Protein AF-A0A2M7KFB4-F1 (afdb_monomer)

Structure (mmCIF, N/CA/C/O backbone):
data_AF-A0A2M7KFB4-F1
#
_entry.id   AF-A0A2M7KFB4-F1
#
loop_
_atom_site.group_PDB
_atom_site.id
_atom_site.type_symbol
_atom_site.label_atom_id
_atom_site.label_alt_id
_atom_site.label_comp_id
_atom_site.label_asym_id
_atom_site.label_entity_id
_atom_site.label_seq_id
_atom_site.pdbx_PDB_ins_code
_atom_site.Cartn_x
_atom_site.Cartn_y
_atom_site.Cartn_z
_atom_site.occupancy
_atom_site.B_iso_or_equiv
_atom_site.auth_seq_id
_atom_site.auth_comp_id
_atom_site.auth_asym_id
_atom_site.auth_atom_id
_atom_site.pdbx_PDB_model_num
ATOM 1 N N . MET A 1 1 ? 23.488 -7.574 -84.922 1.00 39.25 1 MET A N 1
ATOM 2 C CA . MET A 1 1 ? 24.518 -6.677 -84.349 1.00 39.25 1 MET A CA 1
ATOM 3 C C . MET A 1 1 ? 23.983 -6.113 -83.039 1.00 39.25 1 MET A C 1
ATOM 5 O O . MET A 1 1 ? 22.774 -6.057 -82.878 1.00 39.25 1 MET A O 1
ATOM 9 N N . ARG A 1 2 ? 24.896 -5.871 -82.094 1.00 36.84 2 ARG A N 1
ATOM 10 C CA . ARG A 1 2 ? 24.745 -5.780 -80.625 1.00 36.84 2 ARG A CA 1
ATOM 11 C C . ARG A 1 2 ? 23.885 -4.587 -80.102 1.00 36.84 2 ARG A C 1
ATOM 13 O O . ARG A 1 2 ? 23.524 -3.730 -80.897 1.00 36.84 2 ARG A O 1
ATOM 20 N N . PRO A 1 3 ? 23.528 -4.590 -78.795 1.00 57.94 3 PRO A N 1
ATOM 21 C CA . PRO A 1 3 ? 22.235 -4.207 -78.200 1.00 57.94 3 PRO A CA 1
ATOM 22 C C . PRO A 1 3 ? 22.237 -2.822 -77.529 1.00 57.94 3 PRO A C 1
ATOM 24 O O . PRO A 1 3 ? 23.310 -2.266 -77.344 1.00 57.94 3 PRO A O 1
ATOM 27 N N . PHE A 1 4 ? 21.085 -2.351 -77.024 1.00 38.72 4 PHE A N 1
ATOM 28 C CA . PHE A 1 4 ? 21.050 -1.460 -75.850 1.00 38.72 4 PHE A CA 1
ATOM 29 C C . PHE A 1 4 ? 19.809 -1.691 -74.957 1.00 38.72 4 PHE A C 1
ATOM 31 O O . PHE A 1 4 ? 18.685 -1.603 -75.451 1.00 38.72 4 PHE A O 1
ATOM 38 N N . PRO A 1 5 ? 20.002 -1.987 -73.655 1.00 57.09 5 PRO A N 1
ATOM 39 C CA . PRO A 1 5 ? 18.957 -2.085 -72.638 1.00 57.09 5 PRO A CA 1
ATOM 40 C C . PRO A 1 5 ? 18.871 -0.790 -71.809 1.00 57.09 5 PRO A C 1
ATOM 42 O O . PRO A 1 5 ? 19.893 -0.160 -71.563 1.00 57.09 5 PRO A O 1
ATOM 45 N N . LEU A 1 6 ? 17.692 -0.427 -71.302 1.00 44.94 6 LEU A N 1
ATOM 46 C CA . LEU A 1 6 ? 17.546 0.460 -70.136 1.00 44.94 6 LEU A CA 1
ATOM 47 C C . LEU A 1 6 ? 16.226 0.099 -69.446 1.00 44.94 6 LEU A C 1
ATOM 49 O O . LEU A 1 6 ? 15.142 0.362 -69.947 1.00 44.94 6 LEU A O 1
ATOM 53 N N . ALA A 1 7 ? 16.311 -0.785 -68.455 1.00 45.50 7 ALA A N 1
ATOM 54 C CA . ALA A 1 7 ? 16.366 -0.398 -67.046 1.00 45.50 7 ALA A CA 1
ATOM 55 C C . ALA A 1 7 ? 14.986 0.069 -66.565 1.00 45.50 7 ALA A C 1
ATOM 57 O O . ALA A 1 7 ? 14.693 1.260 -66.499 1.00 45.50 7 ALA A O 1
ATOM 58 N N . ILE A 1 8 ? 14.147 -0.907 -66.197 1.00 46.84 8 ILE A N 1
ATOM 59 C CA . ILE A 1 8 ? 13.080 -0.667 -65.227 1.00 46.84 8 ILE A CA 1
ATOM 60 C C . ILE A 1 8 ? 13.803 -0.203 -63.966 1.00 46.84 8 ILE A C 1
ATOM 62 O O . ILE A 1 8 ? 14.454 -0.991 -63.280 1.00 46.84 8 ILE A O 1
ATOM 66 N N . LEU A 1 9 ? 13.768 1.107 -63.746 1.00 43.25 9 LEU A N 1
ATOM 67 C CA . LEU A 1 9 ? 14.266 1.760 -62.554 1.00 43.25 9 LEU A CA 1
ATOM 68 C C . LEU A 1 9 ? 13.443 1.218 -61.386 1.00 43.25 9 LEU A C 1
ATOM 70 O O . LEU A 1 9 ? 12.330 1.671 -61.123 1.00 43.25 9 LEU A O 1
ATOM 74 N N . GLY A 1 10 ? 13.976 0.188 -60.731 1.00 46.84 10 GLY A N 1
ATOM 75 C CA . GLY A 1 10 ? 13.495 -0.261 -59.441 1.00 46.84 10 GLY A CA 1
ATOM 76 C C . GLY A 1 10 ? 13.635 0.906 -58.481 1.00 46.84 10 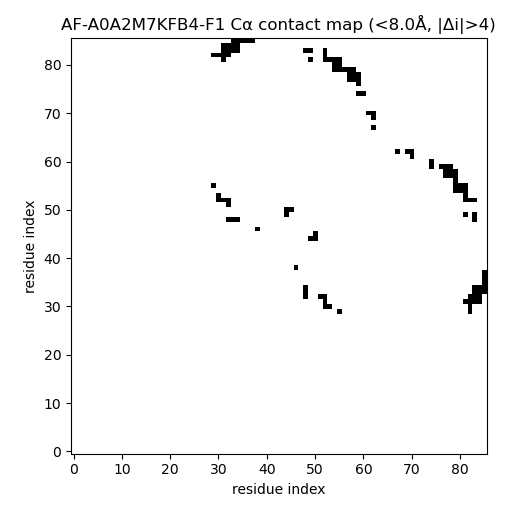GLY A C 1
ATOM 77 O O . GLY A 1 10 ? 14.735 1.202 -58.019 1.00 46.84 10 GLY A O 1
ATOM 78 N N . TYR A 1 11 ? 12.525 1.585 -58.201 1.00 46.66 11 TYR A N 1
ATOM 79 C CA . TYR A 1 11 ? 12.442 2.481 -57.062 1.00 46.66 11 TYR A CA 1
ATOM 80 C C . TYR A 1 11 ? 12.422 1.592 -55.819 1.00 46.66 11 TYR A C 1
ATOM 82 O O . TYR A 1 11 ? 11.379 1.201 -55.298 1.00 46.66 11 TYR A O 1
ATOM 90 N N . LEU A 1 12 ? 13.620 1.180 -55.413 1.00 45.31 12 LEU A N 1
ATOM 91 C CA . LEU A 1 12 ? 13.878 0.559 -54.133 1.00 45.31 12 LEU A CA 1
ATOM 92 C C . LEU A 1 12 ? 13.616 1.664 -53.111 1.00 45.31 12 LEU A C 1
ATOM 94 O O . LEU A 1 12 ? 14.454 2.538 -52.900 1.00 45.31 12 LEU A O 1
ATOM 98 N N . LEU A 1 13 ? 12.397 1.688 -52.568 1.00 57.09 13 LEU A N 1
ATOM 99 C CA . LEU A 1 13 ? 12.068 2.496 -51.402 1.00 57.09 13 LEU A CA 1
ATOM 100 C C . LEU A 1 13 ? 13.167 2.225 -50.363 1.00 57.09 13 LEU A C 1
ATOM 102 O O . LEU A 1 13 ? 13.334 1.061 -49.983 1.00 57.09 13 LEU A O 1
ATOM 106 N N . PRO A 1 14 ? 13.960 3.231 -49.946 1.00 52.69 14 PRO A N 1
ATOM 107 C CA . PRO A 1 14 ? 14.920 3.029 -48.877 1.00 52.69 14 PRO A CA 1
ATOM 108 C C . PRO A 1 14 ? 14.136 2.523 -47.670 1.00 52.69 14 PRO A C 1
ATOM 110 O O . PRO A 1 14 ? 13.151 3.138 -47.256 1.00 52.69 14 PRO A O 1
ATOM 113 N N . GLY A 1 15 ? 14.523 1.330 -47.213 1.00 53.25 15 GLY A N 1
ATOM 114 C CA . GLY A 1 15 ? 13.789 0.543 -46.239 1.00 53.25 15 GLY A CA 1
ATOM 115 C C . GLY A 1 15 ? 13.333 1.396 -45.066 1.00 53.25 15 GLY A C 1
ATOM 116 O O . GLY A 1 15 ? 14.134 2.090 -44.440 1.00 53.25 15 GLY A O 1
ATOM 117 N N . ALA A 1 16 ? 12.038 1.323 -44.767 1.00 61.06 16 ALA A N 1
ATOM 118 C CA . ALA A 1 16 ? 11.532 1.755 -43.483 1.00 61.06 16 ALA A CA 1
ATOM 119 C C . ALA A 1 16 ? 12.286 0.953 -42.416 1.00 61.06 16 ALA A C 1
ATOM 121 O O . ALA A 1 16 ? 12.056 -0.244 -42.234 1.00 61.06 16 ALA A O 1
ATOM 122 N N . VAL A 1 17 ? 13.249 1.598 -41.762 1.00 62.59 17 VAL A N 1
ATOM 123 C CA . VAL A 1 17 ? 13.894 1.057 -40.574 1.00 62.59 17 VAL A CA 1
ATOM 124 C C . VAL A 1 17 ? 12.824 1.083 -39.492 1.00 62.59 17 VAL A C 1
ATOM 126 O O . VAL A 1 17 ? 12.575 2.112 -38.868 1.00 62.59 17 VAL A O 1
ATOM 129 N N . PHE A 1 18 ? 12.136 -0.041 -39.311 1.00 61.47 18 PHE A N 1
ATOM 130 C CA . PHE A 1 18 ? 11.302 -0.267 -38.140 1.00 61.47 18 PHE A CA 1
ATOM 131 C C . PHE A 1 18 ? 12.247 -0.397 -36.943 1.00 61.47 18 PHE A C 1
ATOM 133 O O . PHE A 1 18 ? 12.787 -1.467 -36.671 1.00 61.47 18 PHE A O 1
ATOM 140 N N . GLY A 1 19 ? 12.520 0.724 -36.272 1.00 66.38 19 GLY A N 1
ATOM 141 C CA . GLY A 1 19 ? 13.184 0.706 -34.973 1.00 66.38 19 GLY A CA 1
ATOM 142 C C . GLY A 1 19 ? 12.345 -0.088 -33.963 1.00 66.38 19 GLY A C 1
ATOM 143 O O . GLY A 1 19 ? 11.124 -0.181 -34.127 1.00 66.38 19 GLY A O 1
ATOM 144 N N . PRO A 1 20 ? 12.962 -0.682 -32.929 1.00 67.31 20 PRO A N 1
ATOM 145 C CA . PRO A 1 20 ? 12.213 -1.404 -31.912 1.00 67.31 20 PRO A CA 1
ATOM 146 C C . PRO A 1 20 ? 11.210 -0.450 -31.262 1.00 67.31 20 PRO A C 1
ATOM 148 O O . PRO A 1 20 ? 11.581 0.618 -30.775 1.00 67.31 20 PRO A O 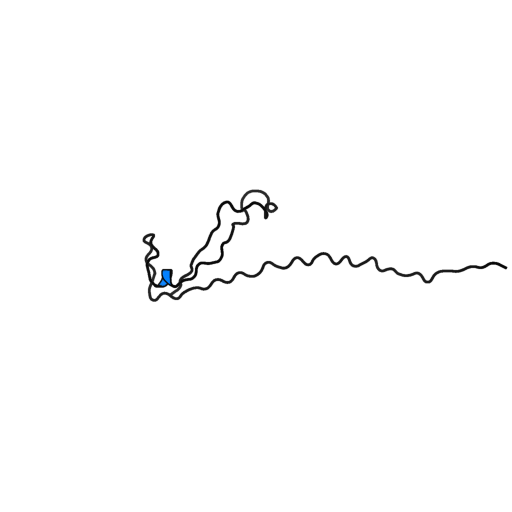1
ATOM 151 N N . ALA A 1 21 ? 9.934 -0.834 -31.262 1.00 68.38 21 ALA A N 1
ATOM 152 C CA . ALA A 1 21 ? 8.919 -0.126 -30.505 1.00 68.38 21 ALA A CA 1
ATOM 153 C C . ALA A 1 21 ? 9.287 -0.225 -29.021 1.00 68.38 21 ALA A C 1
ATOM 155 O O . ALA A 1 21 ? 9.241 -1.305 -28.429 1.00 68.38 21 ALA A O 1
ATOM 156 N N . THR A 1 22 ? 9.687 0.891 -28.419 1.00 66.06 22 THR A N 1
ATOM 157 C CA . THR A 1 22 ? 9.867 0.983 -26.974 1.00 66.06 22 THR A CA 1
ATOM 158 C C . THR A 1 22 ? 8.499 0.800 -26.331 1.00 66.06 22 THR A C 1
ATOM 160 O O . THR A 1 22 ? 7.643 1.682 -26.396 1.00 66.06 22 THR A O 1
ATOM 163 N N . ALA A 1 23 ? 8.268 -0.380 -25.753 1.00 69.56 23 ALA A N 1
ATOM 164 C CA . ALA A 1 23 ? 7.053 -0.655 -25.005 1.00 69.56 23 ALA A CA 1
ATOM 165 C C . ALA A 1 23 ? 6.920 0.383 -23.884 1.00 69.56 23 ALA A C 1
ATOM 167 O O . ALA A 1 23 ? 7.850 0.585 -23.097 1.00 69.56 23 ALA A O 1
ATOM 168 N N . ALA A 1 24 ? 5.771 1.057 -23.832 1.00 71.25 24 ALA A N 1
ATOM 169 C CA . ALA A 1 24 ? 5.480 1.987 -22.756 1.00 71.25 24 ALA A CA 1
ATOM 170 C C . ALA A 1 24 ? 5.551 1.248 -21.406 1.00 71.25 24 ALA A C 1
ATOM 172 O O . ALA A 1 24 ? 5.125 0.090 -21.320 1.00 71.25 24 ALA A O 1
ATOM 173 N N . PRO A 1 25 ? 6.080 1.888 -20.348 1.00 66.75 25 PRO A N 1
ATOM 174 C CA . PRO A 1 25 ? 6.121 1.275 -19.030 1.00 66.75 25 PRO A CA 1
ATOM 175 C C . PRO A 1 25 ? 4.704 0.910 -18.583 1.00 66.75 25 PRO A C 1
ATOM 177 O O . PRO A 1 25 ? 3.780 1.719 -18.678 1.00 66.75 25 PRO A O 1
ATOM 180 N N . ALA A 1 26 ? 4.535 -0.322 -18.099 1.00 72.88 26 ALA A N 1
ATOM 181 C CA . ALA A 1 26 ? 3.248 -0.796 -17.611 1.00 72.88 26 ALA A CA 1
ATOM 182 C C . ALA A 1 26 ? 2.758 0.089 -16.454 1.00 72.88 26 ALA A C 1
ATOM 184 O O . ALA A 1 26 ? 3.509 0.381 -15.516 1.00 72.88 26 ALA A O 1
ATOM 185 N N . ALA A 1 27 ? 1.487 0.492 -16.511 1.00 73.50 27 ALA A N 1
ATOM 186 C CA . ALA A 1 27 ? 0.848 1.189 -15.406 1.00 73.50 27 ALA A CA 1
ATOM 187 C C . ALA A 1 27 ? 0.865 0.288 -14.162 1.00 73.50 27 ALA A C 1
ATOM 189 O O . ALA A 1 27 ? 0.476 -0.879 -14.221 1.00 73.50 27 ALA A O 1
ATOM 190 N N . ARG A 1 28 ? 1.331 0.825 -13.030 1.00 75.25 28 ARG A N 1
ATOM 191 C CA . ARG A 1 28 ? 1.276 0.119 -11.747 1.00 75.25 28 ARG A CA 1
ATOM 192 C C . ARG A 1 28 ? -0.039 0.445 -11.056 1.00 75.25 28 ARG A C 1
ATOM 194 O O . ARG A 1 28 ? -0.361 1.613 -10.862 1.00 75.25 28 ARG A O 1
ATOM 201 N N . THR A 1 29 ? -0.767 -0.589 -10.656 1.00 82.19 29 THR A N 1
ATOM 202 C CA . THR A 1 29 ? -1.992 -0.463 -9.861 1.00 82.19 29 THR A CA 1
ATOM 203 C C . THR A 1 29 ? -1.722 -0.950 -8.444 1.00 82.19 29 THR A C 1
ATOM 205 O O . THR A 1 29 ? -1.057 -1.968 -8.254 1.00 82.19 29 THR A O 1
ATOM 208 N N . THR A 1 30 ? -2.257 -0.236 -7.454 1.00 87.06 30 THR A N 1
ATOM 209 C CA . THR A 1 30 ? -2.173 -0.612 -6.039 1.00 87.06 30 THR A CA 1
ATOM 210 C C . THR A 1 30 ? -3.577 -0.730 -5.464 1.00 87.06 30 THR A C 1
ATOM 212 O O . THR A 1 30 ? -4.416 0.135 -5.705 1.00 87.06 30 THR A O 1
ATOM 215 N N . ALA A 1 31 ? -3.826 -1.791 -4.699 1.00 89.44 31 ALA A N 1
ATOM 216 C CA . ALA A 1 31 ? -5.073 -1.968 -3.968 1.00 89.44 31 ALA A CA 1
ATOM 217 C C . ALA A 1 31 ? -5.016 -1.230 -2.625 1.00 89.44 31 ALA A C 1
ATOM 219 O O . ALA A 1 31 ? -4.021 -1.320 -1.904 1.00 89.44 31 ALA A O 1
ATOM 220 N N . ALA A 1 32 ? -6.097 -0.528 -2.297 1.00 91.69 32 ALA A N 1
ATOM 221 C CA . ALA A 1 32 ? -6.310 0.083 -0.994 1.00 91.69 32 ALA A CA 1
ATOM 222 C C . ALA A 1 32 ? -7.295 -0.769 -0.191 1.00 91.69 32 ALA A C 1
ATOM 224 O O . ALA A 1 32 ? -8.287 -1.236 -0.750 1.00 91.69 32 ALA A O 1
ATOM 225 N N . VAL A 1 33 ? -7.041 -0.961 1.103 1.00 93.69 33 VAL A N 1
ATOM 226 C CA . VAL A 1 33 ? -7.995 -1.632 1.997 1.00 93.69 33 VAL A CA 1
ATOM 227 C C . VAL A 1 33 ? -8.787 -0.596 2.778 1.00 93.69 33 VAL A C 1
ATOM 229 O O . VAL A 1 33 ? -8.219 0.350 3.325 1.00 93.69 33 VAL A O 1
ATOM 232 N N . ARG A 1 34 ? -10.108 -0.783 2.828 1.00 93.31 34 ARG A N 1
ATOM 233 C CA . ARG A 1 34 ? -10.987 0.053 3.638 1.00 93.31 34 ARG A CA 1
ATOM 234 C C . ARG A 1 34 ? -10.841 -0.313 5.110 1.00 93.31 34 ARG A C 1
ATOM 236 O O . ARG A 1 34 ? -11.104 -1.453 5.486 1.00 93.31 34 ARG A O 1
ATOM 243 N N . ALA A 1 35 ? -10.466 0.660 5.924 1.00 91.88 35 ALA A N 1
ATOM 244 C CA . ALA A 1 35 ? -10.406 0.542 7.366 1.00 91.88 35 ALA A CA 1
ATOM 245 C C . ALA A 1 35 ? -11.771 0.834 8.001 1.00 91.88 35 ALA A C 1
ATOM 247 O O . ALA A 1 35 ? -12.548 1.645 7.492 1.00 91.88 35 ALA A O 1
ATOM 248 N N . ALA A 1 36 ? -12.074 0.167 9.117 1.00 90.69 36 ALA A N 1
ATOM 249 C CA . ALA A 1 36 ? -13.309 0.420 9.861 1.00 90.69 36 ALA A CA 1
ATOM 250 C C . ALA A 1 36 ? -13.258 1.755 10.627 1.00 90.69 36 ALA A C 1
ATOM 252 O O . ALA A 1 36 ? -14.292 2.379 10.873 1.00 90.69 36 ALA A O 1
ATOM 253 N N . SER A 1 37 ? -12.052 2.196 10.978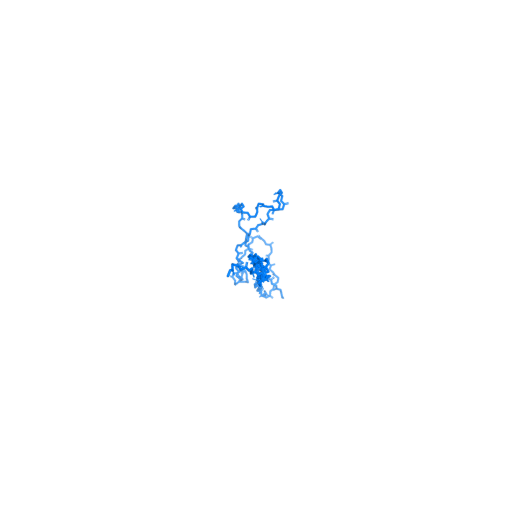 1.00 90.25 37 SER A N 1
ATOM 254 C CA . SER A 1 37 ? -11.759 3.413 11.730 1.00 90.25 37 SER A CA 1
ATOM 255 C C . SER A 1 37 ? -10.394 3.972 11.332 1.00 90.25 37 SER A C 1
ATOM 257 O O . SER A 1 37 ? -9.626 3.321 10.624 1.00 90.25 37 SER A O 1
ATOM 259 N N . ALA A 1 38 ? -10.087 5.196 11.769 1.00 90.19 38 ALA A N 1
ATOM 260 C CA . ALA A 1 38 ? -8.774 5.790 11.530 1.00 90.19 38 ALA A CA 1
ATOM 261 C C . ALA A 1 38 ? -7.660 4.912 12.140 1.00 90.19 38 ALA A C 1
ATOM 263 O O . ALA A 1 38 ? -7.825 4.461 13.275 1.00 90.19 38 ALA A O 1
ATOM 264 N N . PR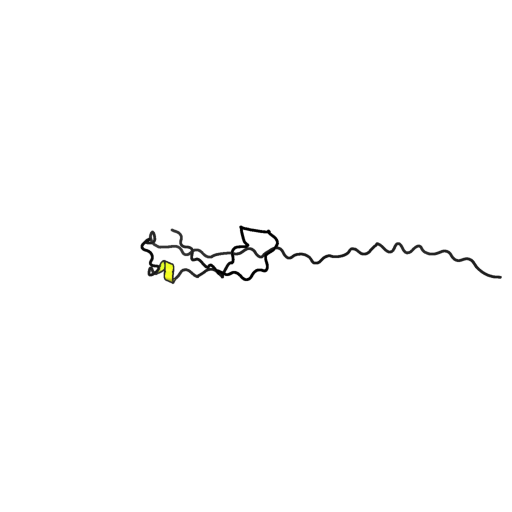O A 1 39 ? -6.550 4.671 11.415 1.00 87.94 39 PRO A N 1
ATOM 265 C CA . PRO A 1 39 ? -5.431 3.902 11.946 1.00 87.94 39 PRO A CA 1
ATOM 266 C C . PRO A 1 39 ? -4.697 4.682 13.042 1.00 87.94 39 PRO A C 1
ATOM 268 O O . PRO A 1 39 ? -4.649 5.917 13.012 1.00 87.94 39 PRO A O 1
ATOM 271 N N . THR A 1 40 ? -4.076 3.964 13.975 1.00 90.75 40 THR A N 1
ATOM 272 C CA . THR A 1 40 ? -3.190 4.570 14.973 1.00 90.75 40 THR A CA 1
ATOM 273 C C . THR A 1 40 ? -1.818 4.817 14.347 1.00 90.75 40 THR A C 1
ATOM 275 O O . THR A 1 40 ? -1.315 3.997 13.586 1.00 90.75 40 THR A O 1
ATOM 278 N N . ILE A 1 41 ? -1.192 5.960 14.645 1.00 90.88 41 ILE A N 1
ATOM 279 C CA . ILE A 1 41 ? 0.168 6.282 14.185 1.00 90.88 41 ILE A CA 1
ATOM 280 C C . ILE A 1 41 ? 1.110 6.260 15.393 1.00 90.88 41 ILE A C 1
ATOM 282 O O . ILE A 1 41 ? 1.486 7.303 15.923 1.00 90.88 41 ILE A O 1
ATOM 286 N N . ASP A 1 42 ? 1.458 5.061 15.858 1.00 93.25 42 ASP A N 1
ATOM 287 C CA . ASP A 1 42 ? 2.355 4.826 17.004 1.00 93.25 42 ASP A CA 1
ATOM 288 C C . ASP A 1 42 ? 3.661 4.100 16.615 1.00 93.25 42 ASP A C 1
ATOM 290 O O . ASP A 1 42 ? 4.481 3.764 17.470 1.00 93.25 42 ASP A O 1
ATOM 294 N N . GLY A 1 43 ? 3.869 3.877 15.312 1.00 91.62 43 GLY A N 1
ATOM 295 C CA . GLY A 1 43 ? 5.020 3.158 14.765 1.00 91.62 43 GLY A CA 1
ATOM 296 C C . GLY A 1 43 ? 4.824 1.644 14.657 1.00 91.62 43 GLY A C 1
ATOM 297 O O . GLY A 1 43 ? 5.761 0.951 14.254 1.00 91.62 43 GLY A O 1
ATOM 298 N N . LYS A 1 44 ? 3.635 1.127 14.980 1.00 90.56 44 LYS A N 1
ATOM 299 C CA . LYS A 1 44 ? 3.262 -0.275 14.787 1.00 90.56 44 LYS A CA 1
ATOM 300 C C . LYS A 1 44 ? 2.295 -0.432 13.613 1.00 90.56 44 LYS A C 1
ATOM 302 O O . LYS A 1 44 ? 1.793 0.541 13.061 1.00 90.56 44 LYS A O 1
ATOM 307 N N . LEU A 1 45 ? 2.146 -1.678 13.169 1.00 89.56 45 LEU A N 1
ATOM 308 C CA . LEU A 1 45 ? 1.275 -2.101 12.065 1.00 89.56 45 LEU A CA 1
ATOM 309 C C . LEU A 1 45 ? 0.572 -3.412 12.448 1.00 89.56 45 LEU A C 1
ATOM 311 O O . LEU A 1 45 ? 0.562 -4.375 11.678 1.00 89.56 45 LEU A O 1
ATOM 315 N N . ASP A 1 46 ? 0.100 -3.489 13.686 1.00 86.12 46 ASP A N 1
ATOM 316 C CA . ASP A 1 46 ? -0.526 -4.664 14.288 1.00 86.12 46 ASP A CA 1
ATOM 317 C C . ASP A 1 46 ? -2.045 -4.700 14.094 1.00 86.12 46 ASP A C 1
ATOM 319 O O . ASP A 1 46 ? -2.656 -5.754 14.284 1.00 86.12 46 ASP A O 1
ATOM 323 N N . GLU A 1 47 ? -2.661 -3.602 13.648 1.00 90.00 47 GLU A N 1
ATOM 324 C CA . GLU A 1 47 ? -4.095 -3.586 13.396 1.00 90.00 47 GLU A CA 1
ATOM 325 C C . GLU A 1 47 ? -4.516 -4.582 12.287 1.00 90.00 47 GLU A C 1
ATOM 327 O O . GLU A 1 47 ? -3.776 -4.815 11.314 1.00 90.00 47 GLU A O 1
ATOM 332 N N . PRO A 1 48 ? -5.721 -5.184 12.396 1.00 90.62 48 PRO A N 1
ATOM 333 C CA . PRO A 1 48 ? -6.231 -6.140 11.412 1.00 90.62 48 PRO A CA 1
ATOM 334 C C . PRO A 1 48 ? -6.221 -5.603 9.978 1.00 90.62 48 PRO A C 1
ATOM 336 O O . PRO A 1 48 ? -5.908 -6.338 9.041 1.00 90.62 48 PRO A O 1
ATOM 339 N N . GLU A 1 49 ? -6.512 -4.316 9.800 1.00 91.25 49 GLU A N 1
ATOM 340 C C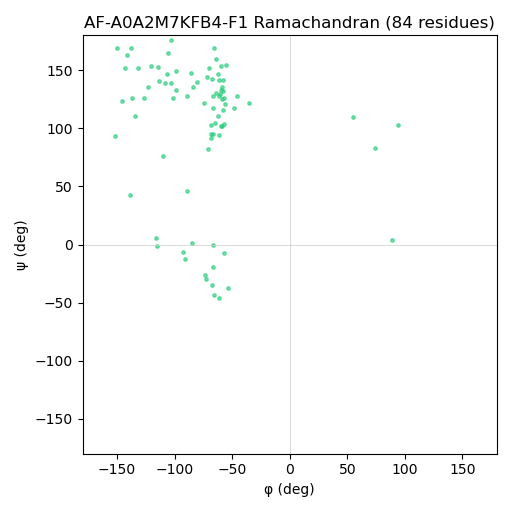A . GLU A 1 49 ? -6.501 -3.617 8.519 1.00 91.25 49 GLU A CA 1
ATOM 341 C C . GLU A 1 49 ? -5.111 -3.632 7.878 1.00 91.25 49 GLU A C 1
ATOM 343 O O . GLU A 1 49 ? -4.972 -3.958 6.695 1.00 91.25 49 GLU A O 1
ATOM 348 N N . TRP A 1 50 ? -4.067 -3.335 8.659 1.00 92.69 50 TRP A N 1
ATOM 349 C CA . TRP A 1 50 ? -2.688 -3.395 8.182 1.00 92.69 50 TRP A CA 1
ATOM 350 C C . TRP A 1 50 ? -2.260 -4.819 7.880 1.00 92.69 50 TRP A C 1
ATOM 352 O O . TRP A 1 50 ? -1.522 -5.029 6.918 1.00 92.69 50 TRP A O 1
ATOM 362 N N . THR A 1 51 ? -2.734 -5.802 8.643 1.00 91.12 51 THR A N 1
ATOM 363 C CA . THR A 1 51 ? -2.471 -7.220 8.371 1.00 91.12 51 THR A CA 1
ATOM 364 C C . THR A 1 51 ? -3.122 -7.665 7.058 1.00 91.12 51 THR A C 1
ATOM 366 O O . THR A 1 51 ? -2.471 -8.322 6.244 1.00 91.12 51 THR A O 1
ATOM 369 N N . ALA A 1 52 ? -4.368 -7.253 6.811 1.00 91.06 52 ALA A N 1
ATOM 370 C CA . ALA A 1 52 ? -5.132 -7.599 5.615 1.00 91.06 52 ALA A CA 1
ATOM 371 C C . ALA A 1 52 ? -4.647 -6.881 4.343 1.00 91.06 52 ALA A C 1
ATOM 373 O O . ALA A 1 52 ? -4.764 -7.424 3.243 1.00 91.06 52 ALA A O 1
ATOM 374 N N . ALA A 1 53 ? -4.096 -5.670 4.468 1.00 92.06 53 ALA A N 1
ATOM 375 C CA . ALA A 1 53 ? -3.615 -4.910 3.321 1.00 92.06 53 ALA A CA 1
ATOM 376 C C . ALA A 1 53 ? -2.395 -5.576 2.654 1.00 92.06 53 ALA A C 1
ATOM 378 O O . ALA A 1 53 ? -1.396 -5.865 3.328 1.00 92.06 53 ALA A O 1
ATOM 379 N N . PRO A 1 54 ? -2.423 -5.802 1.326 1.00 92.62 54 PRO A N 1
ATOM 380 C CA . PRO A 1 54 ? -1.291 -6.380 0.621 1.00 92.62 54 PRO A CA 1
ATOM 381 C C . PRO A 1 54 ? -0.145 -5.371 0.528 1.00 92.62 54 PRO A C 1
ATOM 383 O O . PRO A 1 54 ? -0.353 -4.172 0.337 1.00 92.62 54 PRO A O 1
ATOM 386 N N . TRP A 1 55 ? 1.089 -5.865 0.620 1.00 91.62 55 TRP A N 1
ATOM 387 C CA . TRP A 1 55 ? 2.257 -5.072 0.243 1.00 91.62 55 TRP A CA 1
ATOM 388 C C . TRP A 1 55 ? 2.268 -4.830 -1.264 1.00 91.62 55 TRP A C 1
ATOM 390 O O . TRP A 1 55 ? 1.977 -5.735 -2.048 1.00 91.62 55 TRP A O 1
ATOM 400 N N . THR A 1 56 ? 2.686 -3.638 -1.681 1.00 89.56 56 THR A N 1
ATOM 401 C CA . THR A 1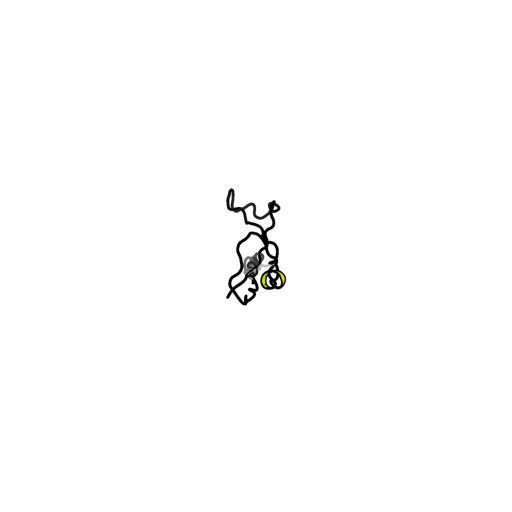 56 ? 3.011 -3.396 -3.085 1.00 89.56 56 THR A CA 1
ATOM 402 C C . THR A 1 56 ? 4.207 -4.235 -3.530 1.00 89.56 56 THR A C 1
ATOM 404 O O . THR A 1 56 ? 5.062 -4.637 -2.731 1.00 89.56 56 THR A O 1
ATOM 407 N N . GLY A 1 57 ? 4.330 -4.419 -4.846 1.00 83.81 57 GLY A N 1
ATOM 408 C CA . GLY A 1 57 ? 5.598 -4.828 -5.441 1.00 83.81 57 GLY A CA 1
ATOM 409 C C . GLY A 1 57 ? 6.723 -3.856 -5.066 1.00 83.81 57 GLY A C 1
ATOM 410 O O . GLY A 1 57 ? 6.475 -2.683 -4.763 1.00 83.81 57 GLY A O 1
ATOM 411 N N . ALA A 1 58 ? 7.960 -4.352 -5.085 1.00 82.06 58 ALA A N 1
ATOM 412 C CA . ALA A 1 58 ? 9.122 -3.504 -4.865 1.00 82.06 58 ALA A CA 1
ATOM 413 C C . ALA A 1 58 ? 9.209 -2.426 -5.958 1.00 82.06 58 ALA A C 1
ATOM 415 O O . ALA A 1 58 ? 8.921 -2.661 -7.140 1.00 82.06 58 ALA A O 1
ATOM 416 N N . PHE A 1 59 ? 9.608 -1.227 -5.565 1.00 75.38 59 PHE A N 1
ATOM 417 C CA . PHE A 1 59 ? 9.991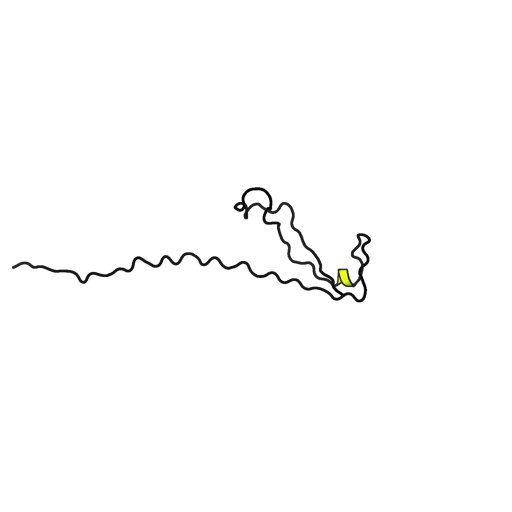 -0.181 -6.495 1.00 75.38 59 PHE A CA 1
ATOM 418 C C . PHE A 1 59 ? 11.314 0.435 -6.070 1.00 75.38 59 PHE A C 1
ATOM 420 O O . PHE A 1 59 ? 11.689 0.450 -4.896 1.00 75.38 59 PHE A O 1
ATOM 427 N N . THR A 1 60 ? 12.013 0.926 -7.078 1.00 67.81 60 THR A N 1
ATOM 428 C CA . THR A 1 60 ? 13.299 1.588 -6.963 1.00 67.81 60 THR A CA 1
ATOM 429 C C . THR A 1 60 ? 13.096 3.037 -7.361 1.00 67.81 60 THR A C 1
ATOM 431 O O . THR A 1 60 ? 12.349 3.327 -8.296 1.00 67.81 60 THR A O 1
ATOM 434 N N . ASN A 1 61 ? 13.751 3.945 -6.646 1.00 59.53 61 ASN A N 1
ATOM 435 C CA . ASN A 1 61 ? 13.847 5.330 -7.076 1.00 59.53 61 ASN A CA 1
ATOM 436 C C . ASN A 1 61 ? 14.698 5.384 -8.355 1.00 59.53 61 ASN A C 1
ATOM 438 O O . ASN A 1 61 ? 15.867 5.009 -8.319 1.00 5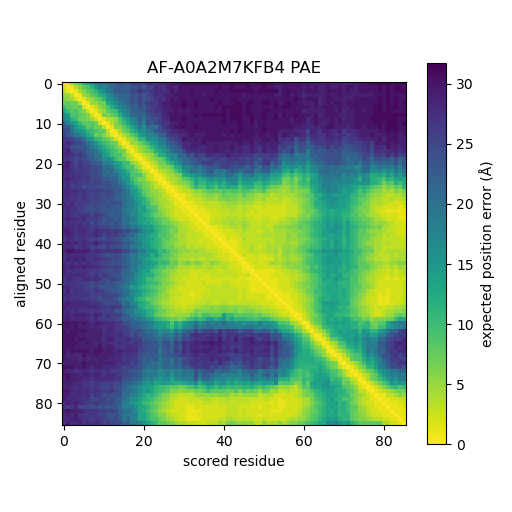9.53 61 ASN A O 1
ATOM 442 N N . ALA A 1 62 ? 14.124 5.830 -9.473 1.00 55.00 62 ALA A N 1
ATOM 443 C CA . ALA A 1 62 ? 14.926 6.245 -10.617 1.00 55.00 62 ALA A CA 1
ATOM 444 C C . ALA A 1 62 ? 15.657 7.530 -10.197 1.00 55.00 62 ALA A C 1
ATOM 446 O O . ALA A 1 62 ? 15.019 8.572 -10.067 1.00 55.00 62 ALA A O 1
ATOM 447 N N . GLY A 1 63 ? 16.953 7.410 -9.885 1.00 48.72 63 GLY A N 1
ATOM 448 C CA . GLY A 1 63 ? 17.764 8.405 -9.179 1.00 48.72 63 GLY A CA 1
ATOM 449 C C . GLY A 1 63 ? 17.426 9.865 -9.502 1.00 48.72 63 GLY A C 1
ATOM 450 O O . GLY A 1 63 ? 17.514 10.309 -10.642 1.00 48.72 63 GLY A O 1
ATOM 451 N N . VAL A 1 64 ? 17.065 10.632 -8.469 1.00 51.94 64 VAL A N 1
ATOM 452 C CA . VAL A 1 64 ? 16.796 12.081 -8.574 1.00 51.94 64 VAL A CA 1
ATOM 453 C C . VAL A 1 64 ? 18.083 12.920 -8.474 1.00 51.94 64 VAL A C 1
ATOM 455 O O . VAL A 1 64 ? 18.036 14.139 -8.612 1.00 51.94 64 VAL A O 1
ATOM 458 N N . THR A 1 65 ? 19.259 12.303 -8.335 1.00 45.72 65 THR A N 1
ATOM 459 C CA . THR A 1 65 ? 20.526 13.045 -8.263 1.00 45.72 65 THR A CA 1
ATOM 460 C C . THR A 1 65 ? 21.590 12.407 -9.149 1.00 45.72 65 THR A C 1
ATOM 462 O O . THR A 1 65 ? 22.108 11.348 -8.817 1.00 45.72 65 THR A O 1
ATOM 465 N N . GLY A 1 66 ? 21.939 13.105 -10.235 1.00 46.94 66 GLY A N 1
ATOM 466 C CA . GLY A 1 66 ? 23.091 12.811 -11.094 1.00 46.94 66 GLY A CA 1
ATOM 467 C C . GLY A 1 66 ? 22.756 11.935 -12.299 1.00 46.94 66 GLY A C 1
ATOM 468 O O . GLY A 1 66 ? 22.618 10.735 -12.156 1.00 46.94 66 GLY A O 1
ATOM 469 N N . ASP A 1 67 ? 22.658 12.569 -13.470 1.00 50.50 67 ASP A N 1
ATOM 470 C CA . ASP A 1 67 ? 22.462 11.969 -14.800 1.00 50.50 67 ASP A CA 1
ATOM 471 C C . ASP A 1 67 ? 21.239 11.033 -14.948 1.00 50.50 67 ASP A C 1
ATOM 473 O O . ASP A 1 67 ? 21.204 9.897 -14.486 1.00 50.50 67 ASP A O 1
ATOM 477 N N . ARG A 1 68 ? 20.222 11.493 -15.692 1.00 51.50 68 ARG A N 1
ATOM 478 C CA . ARG A 1 68 ? 19.003 10.720 -16.025 1.00 51.50 68 ARG A CA 1
ATOM 479 C C . ARG A 1 68 ? 19.284 9.385 -16.738 1.00 51.50 68 ARG A C 1
ATOM 481 O O . ARG A 1 68 ? 18.345 8.626 -16.969 1.00 51.50 68 ARG A O 1
ATOM 488 N N . ASN A 1 69 ? 20.531 9.123 -17.121 1.00 50.94 69 ASN A N 1
ATOM 489 C CA . ASN A 1 69 ? 20.938 7.969 -17.906 1.00 50.94 69 ASN A CA 1
ATOM 490 C C . ASN A 1 69 ? 21.387 6.753 -17.078 1.00 50.94 69 ASN A C 1
ATOM 492 O O . ASN A 1 69 ? 21.550 5.686 -17.666 1.00 50.94 69 ASN A O 1
ATOM 496 N N . ASP A 1 70 ? 21.516 6.844 -15.748 1.00 53.03 70 ASP A N 1
ATOM 497 C CA . ASP A 1 70 ? 21.873 5.681 -14.912 1.00 53.03 70 ASP A CA 1
ATOM 498 C C . ASP A 1 70 ? 20.650 4.882 -14.420 1.00 53.03 70 ASP A C 1
ATOM 500 O O . ASP A 1 70 ? 20.513 4.492 -13.261 1.00 53.03 70 ASP A O 1
ATOM 504 N N . VAL A 1 71 ? 19.720 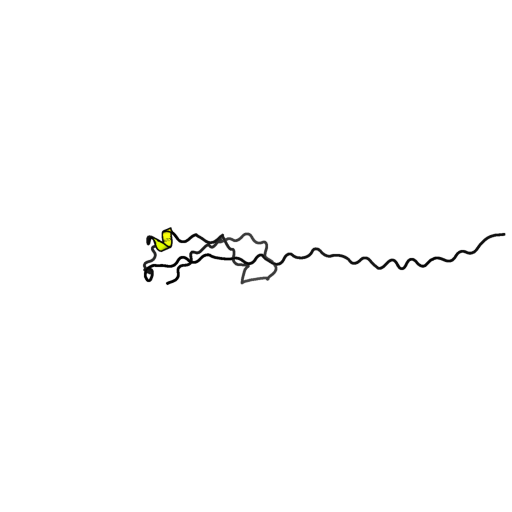4.610 -15.337 1.00 52.78 71 VAL A N 1
ATOM 505 C CA . VAL A 1 71 ? 18.541 3.753 -15.099 1.00 52.78 71 VAL A CA 1
ATOM 506 C C . VAL A 1 71 ? 18.897 2.277 -14.854 1.00 52.78 71 VAL A C 1
ATOM 508 O O . VAL A 1 71 ? 17.999 1.466 -14.631 1.00 52.78 71 VAL A O 1
ATOM 511 N N . ASN A 1 72 ? 20.188 1.929 -14.888 1.00 48.69 72 ASN A N 1
ATOM 512 C CA . ASN A 1 72 ? 20.697 0.565 -14.764 1.00 48.69 72 ASN A CA 1
ATOM 513 C C . ASN A 1 72 ? 21.549 0.328 -13.505 1.00 48.69 72 ASN A C 1
ATOM 515 O O . ASN A 1 72 ? 21.967 -0.812 -13.283 1.00 48.69 72 ASN A O 1
ATOM 519 N N . ALA A 1 73 ? 21.786 1.337 -12.659 1.00 53.75 73 ALA A N 1
ATOM 520 C CA . ALA A 1 73 ? 22.406 1.106 -11.361 1.00 53.75 73 ALA A CA 1
ATOM 521 C C . ALA A 1 73 ? 21.499 0.224 -10.479 1.00 53.75 73 ALA A C 1
ATOM 523 O O . ALA A 1 73 ? 20.305 0.511 -10.326 1.00 53.75 73 ALA A O 1
ATOM 524 N N . PRO A 1 74 ? 22.030 -0.853 -9.869 1.00 55.12 74 PRO A N 1
ATOM 525 C CA . PRO A 1 74 ? 21.256 -1.661 -8.943 1.00 55.12 74 PRO A CA 1
ATOM 526 C C . PRO A 1 74 ? 20.821 -0.796 -7.760 1.00 55.12 74 PRO A C 1
ATOM 528 O O . PRO A 1 74 ? 21.624 -0.122 -7.118 1.00 55.12 74 PRO A O 1
ATOM 531 N N . ALA A 1 75 ? 19.524 -0.823 -7.473 1.00 58.84 75 ALA A N 1
ATOM 532 C CA . ALA A 1 75 ? 18.939 -0.083 -6.371 1.00 58.84 75 ALA A CA 1
ATOM 533 C C . ALA A 1 75 ? 19.578 -0.484 -5.037 1.00 58.84 75 ALA A C 1
ATOM 535 O O . ALA A 1 75 ? 19.380 -1.610 -4.581 1.00 58.84 75 ALA A O 1
ATOM 536 N N . SER A 1 76 ? 20.261 0.442 -4.364 1.00 63.50 76 SER A N 1
ATOM 537 C CA . SER A 1 76 ? 20.759 0.198 -3.002 1.00 63.50 76 SER A CA 1
ATOM 538 C C . SER A 1 76 ? 19.624 0.045 -1.981 1.00 63.50 76 SER A C 1
ATOM 540 O O . SER A 1 76 ? 19.832 -0.505 -0.904 1.00 63.50 76 SER A O 1
ATOM 542 N N . VAL A 1 77 ? 18.416 0.521 -2.312 1.00 67.56 77 VAL A N 1
ATOM 543 C CA . VAL A 1 77 ? 17.212 0.404 -1.481 1.00 67.56 77 VAL A CA 1
ATOM 544 C C . VAL A 1 77 ? 16.019 0.026 -2.359 1.00 67.56 77 VAL A C 1
ATOM 546 O O . VAL A 1 77 ? 15.715 0.709 -3.340 1.00 67.56 77 VAL A O 1
ATOM 549 N N . GLN A 1 78 ? 15.332 -1.056 -1.991 1.00 75.31 78 GLN A N 1
ATOM 550 C CA . GLN A 1 78 ? 14.033 -1.428 -2.550 1.00 75.31 78 GLN A CA 1
ATOM 551 C C . GLN A 1 78 ? 12.929 -1.043 -1.570 1.00 75.31 78 GLN A C 1
ATOM 553 O O . GLN A 1 78 ? 12.943 -1.468 -0.414 1.00 75.31 78 GLN A O 1
ATOM 558 N N . THR A 1 79 ? 11.951 -0.275 -2.042 1.00 83.06 79 THR A N 1
ATOM 559 C CA . THR A 1 79 ? 10.847 0.212 -1.211 1.00 83.06 79 THR A CA 1
ATOM 560 C C . THR A 1 79 ? 9.558 -0.531 -1.547 1.00 83.06 79 THR A C 1
ATOM 562 O O . THR A 1 79 ? 9.315 -0.918 -2.691 1.00 83.06 79 THR A O 1
ATOM 565 N N . ARG A 1 80 ? 8.713 -0.731 -0.538 1.00 88.44 80 ARG A N 1
ATOM 566 C CA . ARG A 1 80 ? 7.346 -1.259 -0.651 1.00 88.44 80 ARG A CA 1
ATOM 567 C C . ARG A 1 80 ? 6.454 -0.552 0.365 1.00 88.44 80 ARG A C 1
ATOM 569 O O . ARG A 1 80 ? 6.948 -0.105 1.395 1.00 88.44 80 ARG A O 1
ATOM 576 N N . PHE A 1 81 ? 5.163 -0.436 0.068 1.00 90.62 81 PHE A N 1
ATOM 577 C CA . PHE A 1 81 ? 4.188 0.222 0.943 1.00 90.62 81 PHE A CA 1
ATOM 578 C C . PHE A 1 81 ? 2.868 -0.558 1.012 1.00 90.62 81 PHE A C 1
ATOM 580 O O . PHE A 1 81 ? 2.651 -1.494 0.242 1.00 90.62 81 PHE A O 1
ATOM 587 N N . LYS A 1 82 ? 2.003 -0.177 1.954 1.00 92.88 82 LYS A N 1
ATOM 588 C CA . LYS A 1 82 ? 0.595 -0.587 2.050 1.00 92.88 82 LYS A CA 1
ATOM 589 C C . LYS A 1 82 ? -0.276 0.665 1.995 1.00 92.88 82 LYS A C 1
ATOM 591 O O . LYS A 1 82 ? 0.190 1.741 2.366 1.00 92.88 82 LYS A O 1
ATOM 596 N N . LEU A 1 83 ? -1.519 0.532 1.538 1.00 93.62 83 LEU A N 1
ATOM 597 C CA . LEU A 1 83 ? -2.457 1.650 1.455 1.00 93.62 83 LEU A CA 1
ATOM 598 C C . LEU A 1 83 ? -3.765 1.301 2.172 1.00 93.62 83 LEU A C 1
ATOM 600 O O . LEU A 1 83 ? -4.393 0.291 1.850 1.00 93.62 83 LEU A O 1
ATOM 604 N N . LEU A 1 84 ? -4.177 2.158 3.106 1.00 93.62 84 LEU A N 1
ATOM 605 C CA . LEU A 1 84 ? -5.485 2.110 3.758 1.00 93.62 84 LEU A CA 1
ATOM 606 C C . LEU A 1 84 ? -6.304 3.355 3.395 1.00 93.62 84 LEU A C 1
ATOM 608 O O . LEU A 1 84 ? -5.732 4.412 3.123 1.00 93.62 84 LEU A O 1
ATOM 612 N N . HIS A 1 85 ? -7.631 3.238 3.417 1.00 92.38 85 HIS A N 1
ATOM 613 C CA . HIS A 1 85 ? -8.560 4.367 3.296 1.00 92.38 85 HIS A CA 1
ATOM 614 C C . HIS A 1 85 ? -9.777 4.191 4.216 1.00 92.38 85 HIS A C 1
ATOM 616 O O . HIS A 1 85 ? -10.044 3.082 4.667 1.00 92.38 85 HIS A O 1
ATOM 622 N N . LEU A 1 86 ? -10.519 5.271 4.479 1.00 89.19 86 LEU A N 1
ATOM 623 C CA . LEU A 1 86 ? -11.779 5.254 5.243 1.00 89.19 86 LEU A CA 1
ATOM 624 C C . LEU A 1 86 ? -13.006 5.136 4.326 1.00 89.19 86 LEU A C 1
ATOM 626 O O . LEU A 1 86 ? -12.881 5.504 3.136 1.00 89.19 86 LEU A O 1
#

pLDDT: mean 71.52, std 18.4, range [36.84, 93.69]

Radius of gyration: 29.0 Å; Cα contacts (8 Å, |Δi|>4): 60; chains: 1; bounding box: 38×21×101 Å

Mean predicted aligned error: 15.67 Å

Secondary structure (DSSP, 8-state):
------------PPP-------PPPPPP--PPEEPSSPPP-SS---SHHHHHSPPPPPB----SSS-TT-TTSPPS--B----EE-

Solvent-accessible surface area (backbone atoms only — not comparable to full-atom values): 6312 Å² total; per-residue (Å²): 135,88,87,89,86,82,76,84,77,75,79,72,70,79,73,82,78,79,68,84,79,78,75,74,82,77,85,86,83,81,75,66,36,77,35,98,60,86,80,77,90,81,88,68,70,81,51,69,58,56,66,70,31,59,70,48,73,76,46,60,80,77,63,93,71,79,64,90,79,62,80,76,64,80,68,93,58,76,46,66,54,69,41,76,43,119

Foldseek 3Di:
DDDDDDDPDPPPPPDPPPDDDPPDPDDDDADAFEDPDDDDDPPDQPDPRSVPFDKGDWDAPCDPDDDNPVSPPPGPDTDIDTHYDD

Sequence (86 aa):
MRPFPLAILGYLLPGAVFGPATAAPAARTTAAVRAASAPTIDGKLDEPEWTAAPWTGAFTNAGVTGDRNDVNAPASVQTRFKLLHL